Protein AF-A0A961YNK2-F1 (afdb_monomer_lite)

Foldseek 3Di:
DDDDDDVVVVPPPDQPVVVLLCCQQPHPDDLVRSCVVRVHDSVVSVVVCVVVVPDDPVVVVVVVVVVVVVVVVVVVVVVLVVVVVVVVVVVVPDDDDVVVVVVVVVVVVVVVVVVVVVVVVVVPPPPPPPPPVVPPPPPPVVVVVVVVVVVVVVVVVVPD

pLDDT: mean 74.48, std 15.92, range [36.12, 92.12]

Structure (mmCIF, N/CA/C/O backbone):
data_AF-A0A961YNK2-F1
#
_entry.id   AF-A0A961YNK2-F1
#
loop_
_atom_site.group_PDB
_atom_site.id
_atom_site.type_symbol
_atom_site.label_atom_id
_atom_site.label_alt_id
_atom_site.label_comp_id
_atom_site.label_asym_id
_atom_site.label_entity_id
_atom_site.label_seq_id
_atom_site.pdbx_PDB_ins_code
_atom_site.Cartn_x
_atom_site.Cartn_y
_atom_site.Cartn_z
_atom_site.occupancy
_atom_site.B_iso_or_equiv
_atom_site.auth_seq_id
_atom_site.auth_comp_id
_atom_site.auth_asym_id
_atom_site.auth_atom_id
_atom_site.pdbx_PDB_model_num
ATOM 1 N N . MET A 1 1 ? 25.882 -13.356 -59.598 1.00 36.12 1 MET A N 1
ATOM 2 C CA . MET A 1 1 ? 26.569 -12.378 -58.726 1.00 36.12 1 MET A CA 1
ATOM 3 C C . MET A 1 1 ? 25.500 -11.558 -58.032 1.00 36.12 1 MET A C 1
ATOM 5 O O . MET A 1 1 ? 24.627 -11.035 -58.707 1.00 36.12 1 MET A O 1
ATOM 9 N N . ALA A 1 2 ? 25.495 -11.570 -56.702 1.00 40.38 2 ALA A N 1
ATOM 10 C CA . ALA A 1 2 ? 24.516 -10.878 -55.875 1.00 40.38 2 ALA A CA 1
ATOM 11 C C . ALA A 1 2 ? 24.928 -9.412 -55.685 1.00 40.38 2 ALA A C 1
ATOM 13 O O . ALA A 1 2 ? 26.048 -9.170 -55.247 1.00 40.38 2 ALA A O 1
ATOM 14 N N . SER A 1 3 ? 24.015 -8.471 -55.927 1.00 39.56 3 SER A N 1
ATOM 15 C CA . SER A 1 3 ? 24.090 -7.124 -55.351 1.00 39.56 3 SER A CA 1
ATOM 16 C C . SER A 1 3 ? 22.897 -6.933 -54.426 1.00 39.56 3 SER A C 1
ATOM 18 O O . SER A 1 3 ? 21.783 -6.635 -54.844 1.00 39.56 3 SER A O 1
ATOM 20 N N . LYS A 1 4 ? 23.177 -7.211 -53.151 1.00 47.59 4 LYS A N 1
ATOM 21 C CA . LYS A 1 4 ? 22.403 -6.841 -51.969 1.00 47.59 4 LYS A CA 1
ATOM 22 C C . LYS A 1 4 ? 22.512 -5.329 -51.785 1.00 47.59 4 LYS A C 1
ATOM 24 O O . LYS A 1 4 ? 23.538 -4.884 -51.300 1.00 47.59 4 LYS A O 1
ATOM 29 N N . ASP A 1 5 ? 21.476 -4.570 -52.093 1.00 47.47 5 ASP A N 1
ATOM 30 C CA . ASP A 1 5 ? 21.216 -3.299 -51.403 1.00 47.47 5 ASP A CA 1
ATOM 31 C C . ASP A 1 5 ? 19.740 -2.954 -51.606 1.00 47.47 5 ASP A C 1
ATOM 33 O O . ASP A 1 5 ? 19.356 -2.082 -52.377 1.00 47.47 5 ASP A O 1
ATOM 37 N N . ASP A 1 6 ? 18.899 -3.726 -50.920 1.00 40.38 6 ASP A N 1
ATOM 38 C CA . ASP A 1 6 ? 17.5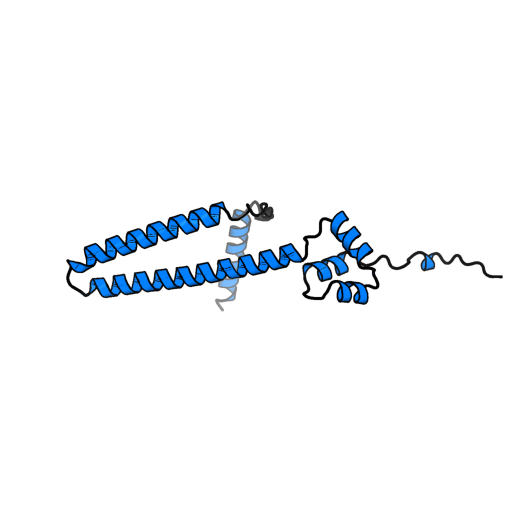02 -3.377 -50.713 1.00 40.38 6 ASP A CA 1
ATOM 39 C C . ASP A 1 6 ? 17.432 -2.479 -49.459 1.00 40.38 6 ASP A C 1
ATOM 41 O O . ASP A 1 6 ? 17.771 -2.947 -48.360 1.00 40.38 6 ASP A O 1
ATOM 45 N N . PRO A 1 7 ? 17.052 -1.190 -49.567 1.00 43.12 7 PRO A N 1
ATOM 46 C CA . PRO A 1 7 ? 16.955 -0.291 -48.416 1.00 43.12 7 PRO A CA 1
ATOM 47 C C . PRO A 1 7 ? 15.923 -0.774 -47.381 1.00 43.12 7 PRO A C 1
ATOM 49 O O . PRO A 1 7 ? 16.021 -0.402 -46.209 1.00 43.12 7 PRO A O 1
ATOM 52 N N . ALA A 1 8 ? 15.009 -1.678 -47.761 1.00 43.00 8 ALA A N 1
ATOM 53 C CA . ALA A 1 8 ? 14.076 -2.333 -46.846 1.00 43.00 8 ALA A CA 1
ATOM 54 C C . ALA A 1 8 ? 14.762 -3.329 -45.885 1.00 43.00 8 ALA A C 1
ATOM 56 O O . ALA A 1 8 ? 14.267 -3.573 -44.785 1.00 43.00 8 ALA A O 1
ATOM 57 N N . SER A 1 9 ? 15.951 -3.848 -46.222 1.00 41.00 9 SER A N 1
ATOM 58 C CA . SER A 1 9 ? 16.703 -4.778 -45.363 1.00 41.00 9 SER A CA 1
ATOM 59 C C . SER A 1 9 ? 17.398 -4.093 -44.172 1.00 41.00 9 SER A C 1
ATOM 61 O O . SER A 1 9 ? 17.895 -4.787 -43.276 1.00 41.00 9 SER A O 1
ATOM 63 N N . ARG A 1 10 ? 17.467 -2.752 -44.140 1.00 42.66 10 ARG A N 1
ATOM 64 C CA . ARG A 1 10 ? 18.087 -1.982 -43.041 1.00 42.66 10 ARG A CA 1
ATOM 65 C C . ARG A 1 10 ? 17.115 -1.631 -41.913 1.00 42.66 10 ARG A C 1
ATOM 67 O O . ARG A 1 10 ? 17.577 -1.299 -40.823 1.00 42.66 10 ARG A O 1
ATOM 74 N N . ALA A 1 11 ? 15.811 -1.835 -42.099 1.00 43.72 11 ALA A N 1
ATOM 75 C CA . ALA A 1 11 ? 14.833 -1.878 -41.012 1.00 43.72 11 ALA A CA 1
ATOM 76 C C . ALA A 1 11 ? 14.918 -3.222 -40.259 1.00 43.72 11 ALA A C 1
ATOM 78 O O . ALA A 1 11 ? 13.930 -3.931 -40.088 1.00 43.72 11 ALA A O 1
ATOM 79 N N . ARG A 1 12 ? 16.122 -3.608 -39.812 1.00 48.47 12 ARG A N 1
ATOM 80 C CA . ARG A 1 12 ? 16.296 -4.679 -38.823 1.00 48.47 12 ARG A CA 1
ATOM 81 C C . ARG A 1 12 ? 15.558 -4.241 -37.564 1.00 48.47 12 ARG A C 1
ATOM 83 O O . ARG A 1 12 ? 16.114 -3.468 -36.790 1.00 48.47 12 ARG A O 1
ATOM 90 N N . ALA A 1 13 ? 14.314 -4.710 -37.449 1.00 59.28 13 ALA A N 1
ATOM 91 C CA . ALA A 1 13 ? 13.367 -4.558 -36.354 1.00 59.28 13 ALA A CA 1
ATOM 92 C C . ALA A 1 13 ? 14.048 -4.057 -35.078 1.00 59.28 13 ALA A C 1
ATOM 94 O O . ALA A 1 13 ? 14.616 -4.835 -34.304 1.00 59.28 13 ALA A O 1
ATOM 95 N N . GLN A 1 14 ? 14.066 -2.734 -34.895 1.00 65.75 14 GLN A N 1
ATOM 96 C CA . GLN A 1 14 ? 14.437 -2.201 -33.597 1.00 65.75 14 GLN A CA 1
ATOM 97 C C . GLN A 1 14 ? 13.379 -2.729 -32.626 1.00 65.75 14 GLN A C 1
ATOM 99 O O . GLN A 1 14 ? 12.193 -2.589 -32.923 1.00 65.75 14 GLN A O 1
ATOM 104 N N . PRO A 1 15 ? 13.778 -3.400 -31.532 1.00 76.69 15 PRO A N 1
ATOM 105 C CA . PRO A 1 15 ? 12.817 -3.895 -30.561 1.00 76.69 15 PRO A CA 1
ATOM 106 C C . PRO A 1 15 ? 11.945 -2.730 -30.103 1.00 76.69 15 PRO A C 1
ATOM 108 O O . PRO A 1 15 ? 12.487 -1.665 -29.793 1.00 76.69 15 PRO A O 1
ATOM 111 N N . ASP A 1 16 ? 10.629 -2.922 -30.084 1.00 87.56 16 ASP A N 1
ATOM 112 C CA . ASP A 1 16 ? 9.700 -1.922 -29.573 1.00 87.56 16 ASP A CA 1
ATOM 113 C C . ASP A 1 16 ? 9.930 -1.756 -28.068 1.00 87.56 16 ASP A C 1
ATOM 115 O O . ASP A 1 16 ? 9.442 -2.524 -27.237 1.00 87.56 16 ASP A O 1
ATOM 119 N N . TRP A 1 17 ? 10.755 -0.771 -27.721 1.00 88.38 17 TRP A N 1
ATOM 120 C CA . TRP A 1 17 ? 11.159 -0.539 -26.345 1.00 88.38 17 TRP A CA 1
ATOM 121 C C . TRP A 1 17 ? 10.010 -0.049 -25.471 1.00 88.38 17 TRP A C 1
ATOM 123 O O . TRP A 1 17 ? 10.066 -0.312 -24.277 1.00 88.38 17 TRP A O 1
ATOM 133 N N . ALA A 1 18 ? 8.980 0.584 -26.040 1.00 87.50 18 ALA A N 1
ATOM 134 C CA . ALA A 1 18 ? 7.802 1.012 -25.292 1.00 87.50 18 ALA A CA 1
ATOM 135 C C . ALA A 1 18 ? 6.934 -0.198 -24.911 1.00 87.50 18 ALA A C 1
ATOM 137 O O . ALA A 1 18 ? 6.544 -0.345 -23.754 1.00 87.50 18 ALA A O 1
ATOM 138 N N . ALA A 1 19 ? 6.720 -1.134 -25.841 1.00 87.38 19 ALA A N 1
ATOM 139 C CA . ALA A 1 19 ? 6.033 -2.392 -25.538 1.00 87.38 19 ALA A CA 1
ATOM 140 C C . ALA A 1 19 ? 6.827 -3.265 -24.548 1.00 87.38 19 ALA A C 1
ATOM 142 O O . ALA A 1 19 ? 6.262 -3.870 -23.631 1.00 87.38 19 ALA A O 1
ATOM 143 N N . ILE A 1 20 ? 8.157 -3.298 -24.690 1.00 90.31 20 ILE A N 1
ATOM 144 C CA . ILE A 1 20 ? 9.047 -3.992 -23.752 1.00 90.31 20 ILE A CA 1
ATOM 145 C C . ILE A 1 20 ? 9.008 -3.331 -22.371 1.00 90.31 20 ILE A C 1
ATOM 147 O O . ILE A 1 20 ? 9.017 -4.052 -21.375 1.00 90.31 20 ILE A O 1
ATOM 151 N N . GLU A 1 21 ? 8.951 -2.000 -22.293 1.00 89.81 21 GLU A N 1
ATOM 152 C CA . GLU A 1 21 ? 8.789 -1.267 -21.037 1.00 89.81 21 GLU A CA 1
ATOM 153 C C . GLU A 1 21 ? 7.483 -1.647 -20.360 1.00 89.81 21 GLU A C 1
ATOM 155 O O . GLU A 1 21 ? 7.510 -2.088 -19.216 1.00 89.81 21 GLU A O 1
ATOM 160 N N . ALA A 1 22 ? 6.363 -1.571 -21.081 1.00 86.88 22 ALA A N 1
ATOM 161 C CA . ALA A 1 22 ? 5.048 -1.930 -20.564 1.00 86.88 22 ALA A CA 1
ATOM 162 C C . ALA A 1 22 ? 5.010 -3.385 -20.066 1.00 86.88 22 ALA A C 1
ATOM 164 O O . ALA A 1 22 ? 4.508 -3.659 -18.977 1.00 86.88 22 ALA A O 1
ATOM 165 N N . ALA A 1 23 ? 5.618 -4.324 -20.796 1.00 87.31 23 ALA A N 1
ATOM 166 C CA . ALA A 1 23 ? 5.747 -5.708 -20.339 1.00 87.31 23 ALA A CA 1
ATOM 167 C C . ALA A 1 23 ? 6.681 -5.833 -19.120 1.00 87.31 23 ALA A C 1
ATOM 169 O O . ALA A 1 23 ? 6.436 -6.617 -18.198 1.00 87.31 23 ALA A O 1
ATOM 170 N N . TYR A 1 24 ? 7.765 -5.056 -19.083 1.00 87.94 24 TYR A N 1
ATOM 171 C CA . TYR A 1 24 ? 8.742 -5.042 -17.999 1.00 87.94 24 TYR A CA 1
ATOM 172 C C . TYR A 1 24 ? 8.207 -4.390 -16.717 1.00 87.94 24 TYR A C 1
ATOM 174 O O . TYR A 1 24 ? 8.552 -4.863 -15.636 1.00 87.94 24 TYR A O 1
ATOM 182 N N . THR A 1 25 ? 7.346 -3.383 -16.793 1.00 84.44 25 THR A N 1
ATOM 183 C CA . THR A 1 25 ? 6.815 -2.660 -15.629 1.00 84.44 25 THR A CA 1
ATOM 184 C C . THR A 1 25 ? 5.414 -3.125 -15.239 1.00 84.44 25 THR A C 1
ATOM 186 O O . THR A 1 25 ? 5.141 -3.255 -14.045 1.00 84.44 25 THR A O 1
ATOM 189 N N . GLY A 1 26 ? 4.559 -3.455 -16.209 1.00 77.12 26 GLY A N 1
ATOM 190 C CA . GLY A 1 26 ? 3.126 -3.702 -16.022 1.00 77.12 26 GLY A CA 1
ATOM 191 C C . GLY A 1 26 ? 2.703 -5.168 -15.911 1.00 77.12 26 GLY A C 1
ATOM 192 O O . GLY A 1 26 ? 1.621 -5.440 -15.405 1.00 77.12 26 GLY A O 1
ATOM 193 N N . THR A 1 27 ? 3.532 -6.132 -16.327 1.00 78.38 27 THR A N 1
ATOM 194 C CA . THR A 1 27 ? 3.150 -7.562 -16.324 1.00 78.38 27 THR A CA 1
ATOM 195 C C . THR A 1 27 ? 3.943 -8.377 -15.295 1.00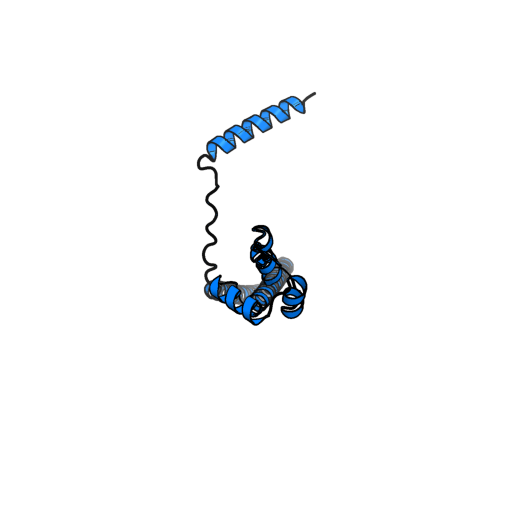 78.38 27 THR A C 1
ATOM 197 O O . THR A 1 27 ? 5.100 -8.071 -14.990 1.00 78.38 27 THR A O 1
ATOM 200 N N . ASP A 1 28 ? 3.366 -9.467 -14.786 1.00 81.12 28 ASP A N 1
ATOM 201 C CA . ASP A 1 28 ? 4.051 -10.455 -13.929 1.00 81.12 28 ASP A CA 1
ATOM 202 C C . ASP A 1 28 ? 4.876 -11.496 -14.697 1.00 81.12 28 ASP A C 1
ATOM 204 O O . ASP A 1 28 ? 5.479 -12.392 -14.107 1.00 81.12 28 ASP A O 1
ATOM 208 N N . MET A 1 29 ? 5.002 -11.331 -16.016 1.00 82.56 29 MET A N 1
ATOM 209 C CA . MET A 1 29 ? 5.910 -12.133 -16.827 1.00 82.56 29 MET A CA 1
ATOM 210 C C . MET A 1 29 ? 7.344 -12.073 -16.297 1.00 82.56 29 MET A C 1
ATOM 212 O O . MET A 1 29 ? 7.851 -11.026 -15.883 1.00 82.56 29 MET A O 1
ATOM 216 N N . THR A 1 30 ? 8.025 -13.217 -16.355 1.00 89.81 30 THR A N 1
ATOM 217 C CA . THR A 1 30 ? 9.447 -13.285 -16.022 1.00 89.81 30 THR A CA 1
ATOM 218 C C . THR A 1 30 ? 10.266 -12.517 -17.056 1.00 89.81 30 THR A C 1
ATOM 220 O O . THR A 1 30 ? 9.919 -12.467 -18.234 1.00 89.81 30 THR A O 1
ATOM 223 N N . VAL A 1 31 ? 11.415 -11.978 -16.640 1.00 89.38 31 VAL A N 1
ATOM 224 C CA . VAL A 1 31 ? 12.364 -11.320 -17.555 1.00 89.38 31 VAL A CA 1
ATOM 225 C C . VAL A 1 31 ? 12.770 -12.263 -18.694 1.00 89.38 31 VAL A C 1
ATOM 227 O O . VAL A 1 31 ? 12.876 -11.836 -19.836 1.00 89.38 31 VAL A O 1
ATOM 230 N N . THR A 1 32 ? 12.929 -13.561 -18.411 1.00 90.62 32 THR A N 1
ATOM 231 C CA . THR A 1 32 ? 13.180 -14.584 -19.438 1.00 90.62 32 THR A CA 1
ATOM 232 C C . THR A 1 32 ? 12.032 -14.675 -20.448 1.00 90.62 32 THR A C 1
ATOM 234 O O . THR A 1 32 ? 12.296 -14.719 -21.644 1.00 90.62 32 THR A O 1
ATOM 237 N N . GLY A 1 33 ? 10.778 -14.666 -19.985 1.00 89.00 33 GLY A N 1
ATOM 238 C CA . GLY A 1 33 ? 9.596 -14.689 -20.849 1.00 89.00 33 GLY A CA 1
ATOM 239 C C . GLY A 1 33 ? 9.457 -13.426 -21.699 1.00 89.00 33 GLY A C 1
ATOM 240 O O . GLY A 1 33 ? 9.174 -13.526 -22.884 1.00 89.00 33 GLY A O 1
ATOM 241 N N . ILE A 1 34 ? 9.739 -12.248 -21.131 1.00 89.88 34 ILE A N 1
ATOM 242 C CA . ILE A 1 34 ? 9.755 -10.973 -21.871 1.00 89.88 34 ILE A CA 1
ATOM 243 C C . ILE A 1 34 ? 10.842 -11.013 -22.951 1.00 89.88 34 ILE A C 1
ATOM 245 O O . ILE A 1 34 ? 10.592 -10.707 -24.111 1.00 89.88 34 ILE A O 1
ATOM 249 N N . CYS A 1 35 ? 12.046 -11.458 -22.595 1.00 91.19 35 CYS A N 1
ATOM 250 C CA . CYS A 1 35 ? 13.144 -11.632 -23.540 1.00 91.19 35 CYS A CA 1
ATOM 251 C C . CYS A 1 35 ? 12.799 -12.590 -24.687 1.00 91.19 35 CYS A C 1
ATOM 253 O O . CYS A 1 35 ? 13.124 -12.292 -25.833 1.00 91.19 35 CYS A O 1
ATOM 255 N N . ALA A 1 36 ? 12.138 -13.712 -24.391 1.00 89.19 36 ALA A N 1
ATOM 256 C CA . ALA A 1 36 ? 11.703 -14.675 -25.398 1.00 89.19 36 ALA A CA 1
ATOM 257 C C . ALA A 1 36 ? 10.611 -14.098 -26.311 1.00 89.19 36 ALA A C 1
ATOM 259 O O . ALA A 1 36 ? 10.707 -14.240 -27.526 1.00 89.19 36 ALA A O 1
ATOM 260 N N . LEU A 1 37 ? 9.627 -13.398 -25.737 1.00 86.50 37 LEU A N 1
ATOM 261 C CA . LEU A 1 37 ? 8.516 -12.787 -26.469 1.00 86.50 37 LEU A CA 1
ATOM 262 C C . LEU A 1 37 ? 8.994 -11.728 -27.470 1.00 86.50 37 LEU A C 1
ATOM 264 O O . LEU A 1 37 ? 8.538 -11.700 -28.607 1.00 86.50 37 LEU A O 1
ATOM 268 N N . TYR A 1 38 ? 9.940 -10.884 -27.056 1.00 88.06 38 TYR A N 1
ATOM 269 C CA . TYR A 1 38 ? 10.460 -9.787 -27.878 1.00 88.06 38 TYR A CA 1
ATOM 270 C C . TYR A 1 38 ? 11.777 -10.124 -28.600 1.00 88.06 38 TYR A C 1
ATOM 272 O O . TYR A 1 38 ? 12.372 -9.256 -29.238 1.00 88.06 38 TYR A O 1
ATOM 280 N N . GLY A 1 39 ? 12.270 -11.363 -28.492 1.00 89.00 39 GLY A N 1
ATOM 281 C CA . GLY A 1 39 ? 13.494 -11.816 -29.163 1.00 89.00 39 GLY A CA 1
ATOM 282 C C . GLY A 1 39 ? 14.775 -11.084 -28.735 1.00 89.00 39 GLY A C 1
ATOM 283 O O . GLY A 1 39 ? 15.713 -10.957 -29.524 1.00 89.00 39 GLY A O 1
ATOM 284 N N . ILE A 1 40 ? 14.842 -10.578 -27.498 1.00 90.38 40 ILE A N 1
ATOM 285 C CA . ILE A 1 40 ? 15.990 -9.816 -26.981 1.00 90.38 40 ILE A CA 1
ATOM 286 C C . ILE A 1 40 ? 16.746 -10.568 -25.887 1.00 90.38 40 ILE A C 1
ATOM 288 O O . ILE A 1 40 ? 16.179 -11.311 -25.094 1.00 90.38 40 ILE A O 1
ATOM 292 N N . LYS A 1 41 ? 18.056 -10.327 -25.787 1.00 91.81 41 LYS A N 1
ATOM 293 C CA . LYS A 1 41 ? 18.880 -10.860 -24.692 1.00 91.81 41 LYS A CA 1
ATOM 294 C C . LYS A 1 41 ? 18.646 -10.085 -23.391 1.00 91.81 41 LYS A C 1
ATOM 296 O O . LYS A 1 41 ? 18.463 -8.867 -23.422 1.00 91.81 41 LYS A O 1
ATOM 301 N N . LYS A 1 42 ? 18.761 -10.777 -22.251 1.00 90.50 42 LYS A N 1
ATOM 302 C CA . LYS A 1 42 ? 18.627 -10.194 -20.900 1.00 90.50 42 LYS A CA 1
ATOM 303 C C . LYS A 1 42 ? 19.559 -9.004 -20.677 1.00 90.50 42 LYS A C 1
ATOM 305 O O . LYS A 1 42 ? 19.111 -7.968 -20.201 1.00 90.50 42 LYS A O 1
ATOM 310 N N . ASP A 1 43 ? 20.819 -9.108 -21.091 1.00 91.62 43 ASP A N 1
ATOM 311 C CA . ASP A 1 43 ? 21.798 -8.028 -20.902 1.00 91.62 43 ASP A CA 1
ATOM 312 C C . ASP A 1 43 ? 21.402 -6.754 -21.648 1.00 91.62 43 ASP A C 1
ATOM 314 O O . ASP A 1 43 ? 21.556 -5.651 -21.127 1.00 91.62 43 ASP A O 1
ATOM 318 N N . ARG A 1 44 ? 20.821 -6.901 -22.847 1.00 92.12 44 ARG A N 1
ATOM 319 C CA . ARG A 1 44 ? 20.335 -5.779 -23.658 1.00 92.12 44 ARG A CA 1
ATOM 320 C C . ARG A 1 44 ? 19.116 -5.120 -23.013 1.00 92.12 44 ARG A C 1
ATOM 322 O O . ARG A 1 44 ? 19.034 -3.895 -23.002 1.00 92.12 44 ARG A O 1
ATOM 329 N N . LEU A 1 45 ? 18.215 -5.921 -22.442 1.00 91.62 45 LEU A N 1
ATOM 330 C CA . LEU A 1 45 ? 17.069 -5.436 -21.674 1.00 91.62 45 LEU A CA 1
ATOM 331 C C . LEU A 1 45 ? 17.521 -4.657 -20.432 1.00 91.62 45 LEU A C 1
ATOM 333 O O . LEU A 1 45 ? 17.093 -3.526 -20.240 1.00 91.62 45 LEU A O 1
ATOM 337 N N . TYR A 1 46 ? 18.436 -5.205 -19.628 1.00 91.19 46 TYR A N 1
ATOM 338 C CA . TYR A 1 46 ? 18.941 -4.522 -18.433 1.00 91.19 46 TYR A CA 1
ATOM 339 C C . TYR A 1 46 ? 19.805 -3.299 -18.748 1.00 91.19 46 TYR A C 1
ATOM 341 O O . TYR A 1 46 ? 19.801 -2.337 -17.983 1.00 91.19 46 TYR A O 1
ATOM 349 N N . ALA A 1 47 ? 20.575 -3.316 -19.837 1.00 91.44 47 ALA A N 1
ATOM 350 C CA . ALA A 1 47 ? 21.301 -2.137 -20.303 1.00 91.44 47 ALA A CA 1
ATOM 351 C C . ALA A 1 47 ? 20.329 -1.018 -20.697 1.00 91.44 47 ALA A C 1
ATOM 353 O O . ALA A 1 47 ? 20.518 0.121 -20.278 1.00 91.44 47 ALA A O 1
ATOM 354 N N . LYS A 1 48 ? 19.256 -1.351 -21.428 1.00 90.94 48 LYS A N 1
ATOM 355 C CA . LYS A 1 48 ? 18.230 -0.377 -21.805 1.00 90.94 48 LYS A CA 1
ATOM 356 C C . LYS A 1 48 ? 17.452 0.140 -20.596 1.00 90.94 48 LYS A C 1
ATOM 358 O O . LYS A 1 48 ? 17.323 1.347 -20.459 1.00 90.94 48 LYS A O 1
ATOM 363 N N . ALA A 1 49 ? 17.017 -0.749 -19.704 1.00 91.12 49 ALA A N 1
ATOM 364 C CA . ALA A 1 49 ? 16.306 -0.388 -18.481 1.00 91.12 49 ALA A CA 1
ATOM 365 C C . ALA A 1 49 ? 17.118 0.594 -17.622 1.00 91.12 49 ALA A C 1
ATOM 367 O O . ALA A 1 49 ? 16.579 1.581 -17.143 1.00 91.12 49 ALA A O 1
ATOM 368 N N . ARG A 1 50 ? 18.434 0.372 -17.483 1.00 90.62 50 ARG A N 1
ATOM 369 C CA . ARG A 1 50 ? 19.327 1.306 -16.778 1.00 90.62 50 ARG A CA 1
ATOM 370 C C . ARG A 1 50 ? 19.483 2.638 -17.509 1.00 90.62 50 ARG A C 1
ATOM 372 O O . ARG A 1 50 ? 19.449 3.673 -16.861 1.00 90.62 50 ARG A O 1
ATOM 379 N N . ALA A 1 51 ? 19.645 2.609 -18.832 1.00 90.75 51 ALA A N 1
ATOM 380 C CA . ALA A 1 51 ? 19.795 3.820 -19.638 1.00 90.75 51 ALA A CA 1
ATOM 381 C C . ALA A 1 51 ? 18.527 4.693 -19.652 1.00 90.75 51 ALA A C 1
ATOM 383 O O . ALA A 1 51 ? 18.636 5.909 -19.732 1.00 90.75 51 ALA A O 1
ATOM 384 N N . MET A 1 52 ? 17.348 4.073 -19.564 1.00 87.88 52 MET A N 1
ATOM 385 C CA . MET A 1 52 ? 16.041 4.743 -19.548 1.00 87.88 52 MET A CA 1
ATOM 386 C C . MET A 1 52 ? 15.496 4.978 -18.129 1.00 87.88 52 MET A C 1
ATOM 388 O O . MET A 1 52 ? 14.371 5.436 -17.978 1.00 87.88 52 MET A O 1
ATOM 392 N N . GLY A 1 53 ? 16.255 4.635 -17.082 1.00 88.31 53 GLY A N 1
ATOM 393 C CA . GLY A 1 53 ? 15.830 4.842 -15.694 1.00 88.31 53 GLY A CA 1
ATOM 394 C C . GLY A 1 53 ? 14.625 4.000 -15.255 1.00 88.31 53 GLY A C 1
ATOM 395 O O . GLY A 1 53 ? 13.937 4.369 -14.307 1.00 88.31 53 GLY A O 1
ATOM 396 N N . TRP A 1 54 ? 14.355 2.868 -15.911 1.00 89.00 54 TRP A N 1
ATOM 397 C CA . TRP A 1 54 ? 13.209 2.029 -15.568 1.00 89.00 54 TRP A CA 1
ATOM 398 C C . TRP A 1 54 ? 13.320 1.499 -14.131 1.00 89.00 54 TRP A C 1
ATOM 400 O O . TRP A 1 54 ? 14.390 1.017 -13.730 1.00 89.00 54 TRP A O 1
ATOM 410 N N . PRO A 1 55 ? 12.218 1.510 -13.359 1.00 84.56 55 PRO A N 1
ATOM 411 C CA . PRO A 1 55 ? 12.227 1.043 -11.981 1.00 84.56 55 PRO A CA 1
ATOM 412 C C . PRO A 1 55 ? 12.645 -0.427 -11.913 1.00 84.56 55 PRO A C 1
ATOM 414 O O . PRO A 1 55 ? 12.267 -1.253 -12.754 1.00 84.56 55 PRO A O 1
ATOM 417 N N . ARG A 1 56 ? 13.425 -0.800 -10.891 1.00 86.19 56 ARG A N 1
ATOM 418 C CA . ARG A 1 56 ? 13.782 -2.210 -10.714 1.00 86.19 56 ARG A CA 1
ATOM 419 C C . ARG A 1 56 ? 12.522 -2.991 -10.353 1.00 86.19 56 ARG A C 1
ATOM 421 O O . ARG A 1 56 ? 11.718 -2.573 -9.522 1.00 86.19 56 ARG A O 1
ATOM 428 N N . ARG A 1 57 ? 12.366 -4.186 -10.926 1.00 82.06 57 ARG A N 1
ATOM 429 C CA . ARG A 1 57 ? 11.235 -5.074 -10.601 1.00 82.06 57 ARG A CA 1
ATOM 430 C C . ARG A 1 57 ? 11.173 -5.456 -9.114 1.00 82.06 57 ARG A C 1
ATOM 432 O O . ARG A 1 57 ? 10.082 -5.699 -8.603 1.00 82.06 57 ARG A O 1
ATOM 439 N N . SER A 1 58 ? 12.314 -5.472 -8.420 1.00 79.94 58 SER A N 1
ATOM 440 C CA . SER A 1 58 ? 12.385 -5.615 -6.957 1.00 79.94 58 SER A CA 1
ATOM 441 C C . SER A 1 58 ? 11.631 -4.502 -6.235 1.00 79.94 58 SER A C 1
ATOM 443 O O . SER A 1 58 ? 10.877 -4.771 -5.303 1.00 79.94 58 SER A O 1
ATOM 445 N N . ASP A 1 59 ? 11.787 -3.270 -6.708 1.00 78.56 59 ASP A N 1
ATOM 446 C CA . ASP A 1 59 ? 11.255 -2.070 -6.069 1.00 78.56 59 ASP A CA 1
ATOM 447 C C . ASP A 1 59 ? 9.744 -1.997 -6.297 1.00 78.56 59 ASP A C 1
ATOM 449 O O . ASP A 1 59 ? 8.993 -1.666 -5.384 1.00 78.56 59 ASP A O 1
ATOM 453 N N . ARG A 1 60 ? 9.271 -2.434 -7.475 1.00 73.00 60 ARG A N 1
ATOM 454 C CA . ARG A 1 60 ? 7.839 -2.649 -7.743 1.00 73.00 60 ARG A CA 1
ATOM 455 C C . ARG A 1 60 ? 7.229 -3.632 -6.745 1.00 73.00 60 ARG A C 1
ATOM 457 O O . ARG A 1 60 ? 6.216 -3.323 -6.127 1.00 73.00 60 ARG A O 1
ATOM 464 N N . LYS A 1 61 ? 7.849 -4.805 -6.563 1.00 74.19 61 LYS A N 1
ATOM 465 C CA . LYS A 1 61 ? 7.361 -5.813 -5.608 1.00 74.19 61 LYS A CA 1
ATOM 466 C C . LYS A 1 61 ? 7.336 -5.251 -4.183 1.00 74.19 61 LYS A C 1
ATOM 468 O O . LYS A 1 61 ? 6.350 -5.433 -3.478 1.00 74.19 61 LYS A O 1
ATOM 473 N N . ALA A 1 62 ? 8.374 -4.517 -3.784 1.00 75.19 62 ALA A N 1
ATOM 474 C CA . ALA A 1 62 ? 8.412 -3.845 -2.489 1.00 75.19 62 ALA A CA 1
ATOM 475 C C . ALA A 1 62 ? 7.270 -2.821 -2.334 1.00 75.19 62 ALA A C 1
ATOM 477 O O . ALA A 1 62 ? 6.578 -2.856 -1.318 1.00 75.19 62 ALA A O 1
ATOM 478 N N . ARG A 1 63 ? 6.998 -1.987 -3.348 1.00 74.56 63 ARG A N 1
ATOM 479 C CA . ARG A 1 63 ? 5.885 -1.018 -3.346 1.00 74.56 63 ARG A CA 1
ATOM 480 C C . ARG A 1 63 ? 4.516 -1.685 -3.231 1.00 74.56 63 ARG A C 1
ATOM 482 O O . ARG A 1 63 ? 3.723 -1.251 -2.404 1.00 74.56 63 ARG A O 1
ATOM 489 N N . VAL A 1 64 ? 4.261 -2.755 -3.989 1.00 76.31 64 VAL A N 1
ATOM 490 C CA . VAL A 1 64 ? 3.008 -3.530 -3.881 1.00 76.31 64 VAL A CA 1
ATOM 491 C C . VAL A 1 64 ? 2.839 -4.046 -2.449 1.00 76.31 64 VAL A C 1
ATOM 493 O O . VAL A 1 64 ? 1.844 -3.747 -1.803 1.00 76.31 64 VAL A O 1
ATOM 496 N N . THR A 1 65 ? 3.874 -4.672 -1.875 1.00 81.06 65 THR A N 1
ATOM 497 C CA . THR A 1 65 ? 3.797 -5.157 -0.483 1.00 81.06 65 THR A CA 1
ATOM 498 C C . THR A 1 65 ? 3.682 -4.042 0.560 1.00 81.06 65 THR A C 1
ATOM 500 O O . THR A 1 65 ? 3.181 -4.276 1.659 1.00 81.06 65 THR A O 1
ATOM 503 N N . ALA A 1 66 ? 4.200 -2.842 0.286 1.00 73.88 66 ALA A N 1
ATOM 504 C CA . ALA A 1 66 ? 4.030 -1.685 1.159 1.00 73.88 66 ALA A CA 1
ATOM 505 C C . ALA A 1 66 ? 2.579 -1.191 1.114 1.00 73.88 66 ALA A C 1
ATOM 507 O O . ALA A 1 66 ? 1.977 -1.013 2.168 1.00 73.88 66 ALA A O 1
ATOM 508 N N . ARG A 1 67 ? 1.989 -1.087 -0.083 1.00 77.69 67 ARG A N 1
ATOM 509 C CA . ARG A 1 67 ? 0.575 -0.738 -0.274 1.00 77.69 67 ARG A CA 1
ATOM 510 C C . ARG A 1 67 ? -0.353 -1.737 0.420 1.00 77.69 67 ARG A C 1
ATOM 512 O O . ARG A 1 67 ? -1.231 -1.315 1.159 1.00 77.69 67 ARG A O 1
ATOM 519 N N . ASP A 1 68 ? -0.093 -3.038 0.287 1.00 80.56 68 ASP A N 1
ATOM 520 C CA . ASP A 1 68 ? -0.875 -4.087 0.962 1.00 80.56 68 ASP A CA 1
ATOM 521 C C . ASP A 1 68 ? -0.748 -4.028 2.492 1.00 80.56 68 ASP A C 1
ATOM 523 O O . ASP A 1 68 ? -1.648 -4.426 3.229 1.00 80.56 68 ASP A O 1
ATOM 527 N N . ARG A 1 69 ? 0.406 -3.590 3.008 1.00 82.06 69 ARG A N 1
ATOM 528 C CA . ARG A 1 69 ? 0.593 -3.371 4.450 1.00 82.06 69 ARG A CA 1
ATOM 529 C C . ARG A 1 69 ? -0.178 -2.148 4.926 1.00 82.06 69 ARG A C 1
ATOM 531 O O . ARG A 1 69 ? -0.831 -2.232 5.956 1.00 82.06 69 ARG A O 1
ATOM 538 N N . ILE A 1 70 ? -0.135 -1.056 4.168 1.00 86.12 70 ILE A N 1
ATOM 539 C CA . ILE A 1 70 ? -0.878 0.172 4.463 1.00 86.12 70 ILE A CA 1
ATOM 540 C C . ILE A 1 70 ? -2.390 -0.091 4.438 1.00 86.12 70 ILE A C 1
ATOM 542 O O . ILE A 1 70 ? -3.072 0.279 5.383 1.00 86.12 70 ILE A O 1
ATOM 546 N N . ALA A 1 71 ? -2.904 -0.796 3.425 1.00 82.00 71 ALA A N 1
ATOM 547 C CA . ALA A 1 71 ? -4.322 -1.154 3.340 1.00 82.00 71 ALA A CA 1
ATOM 548 C C . ALA A 1 71 ? -4.787 -1.940 4.577 1.00 82.00 71 ALA A C 1
ATOM 550 O O . ALA A 1 71 ? -5.761 -1.566 5.221 1.00 82.00 71 ALA A O 1
ATOM 551 N N . ARG A 1 72 ? -4.015 -2.956 4.984 1.00 82.25 72 ARG A N 1
ATOM 552 C CA . ARG A 1 72 ? -4.299 -3.726 6.205 1.00 82.25 72 ARG A CA 1
ATOM 553 C C . ARG A 1 72 ? -4.242 -2.886 7.482 1.00 82.25 72 ARG A C 1
ATOM 555 O O . ARG A 1 72 ? -4.969 -3.176 8.424 1.00 82.25 72 ARG A O 1
ATOM 562 N N . LEU A 1 73 ? -3.379 -1.871 7.541 1.00 87.38 73 LEU A N 1
ATOM 563 C CA . LEU A 1 73 ? -3.330 -0.948 8.679 1.00 87.38 73 LEU A CA 1
ATOM 564 C C . LEU A 1 73 ? -4.573 -0.057 8.737 1.00 87.38 73 LEU A C 1
ATOM 566 O O . LEU A 1 73 ? -5.098 0.142 9.827 1.00 87.38 73 LEU A O 1
ATOM 570 N N . TYR A 1 74 ? -5.059 0.433 7.594 1.00 85.31 74 TYR A N 1
ATOM 571 C CA . TYR A 1 74 ? -6.313 1.187 7.537 1.00 85.31 74 TYR A CA 1
ATOM 572 C C . TYR A 1 74 ? -7.508 0.328 7.958 1.00 85.31 74 TYR A C 1
ATOM 574 O O . TYR A 1 74 ? -8.259 0.742 8.831 1.00 85.31 74 TYR A O 1
ATOM 582 N N . GLU A 1 75 ? -7.622 -0.902 7.451 1.00 88.88 75 GLU A N 1
ATOM 583 C CA . GLU A 1 75 ? -8.682 -1.835 7.866 1.00 88.88 75 GLU A CA 1
ATOM 584 C C . GLU A 1 75 ? -8.637 -2.141 9.373 1.00 88.88 75 GLU A C 1
ATOM 586 O O . GLU A 1 75 ? -9.671 -2.212 10.045 1.00 88.88 75 GLU A O 1
ATOM 591 N N . ALA A 1 76 ? -7.432 -2.308 9.929 1.00 83.50 76 ALA A N 1
ATOM 592 C CA . ALA A 1 76 ? -7.251 -2.512 11.361 1.00 83.50 76 ALA A CA 1
ATOM 593 C C . ALA A 1 76 ? -7.649 -1.267 12.170 1.00 83.50 76 ALA A C 1
ATOM 595 O O . ALA A 1 76 ? -8.279 -1.405 13.218 1.00 83.50 76 ALA A O 1
ATOM 596 N N . LEU A 1 77 ? -7.314 -0.069 11.685 1.00 86.19 77 LEU A N 1
ATOM 597 C CA . LEU A 1 77 ? -7.688 1.192 12.320 1.00 86.19 77 LEU A CA 1
ATOM 598 C C . LEU A 1 77 ? -9.207 1.395 12.300 1.00 86.19 77 LEU A C 1
ATOM 600 O O . LEU A 1 77 ? -9.780 1.701 13.341 1.00 86.19 77 LEU A O 1
ATOM 604 N N . ASP A 1 78 ? -9.862 1.153 11.165 1.00 88.38 78 ASP A N 1
ATOM 605 C CA . ASP A 1 78 ? -11.322 1.222 11.043 1.00 88.38 78 ASP A CA 1
ATOM 606 C C . ASP A 1 78 ? -12.003 0.249 12.009 1.00 88.38 78 ASP A C 1
ATOM 608 O O . ASP A 1 78 ? -12.935 0.613 12.729 1.00 88.38 78 ASP A O 1
ATOM 612 N N . SER A 1 79 ? -11.475 -0.973 12.109 1.00 83.81 79 SER A N 1
ATOM 613 C CA . SER A 1 79 ? -11.967 -1.974 13.060 1.00 83.81 79 SER A CA 1
ATOM 614 C C . SER A 1 79 ? -11.800 -1.525 14.516 1.00 83.81 79 SER A C 1
ATOM 616 O O . SER A 1 79 ? -12.696 -1.732 15.336 1.00 83.81 79 SER A O 1
ATOM 618 N N . GLN A 1 80 ? -10.670 -0.894 14.853 1.00 81.00 80 GLN A N 1
ATOM 619 C CA . GLN A 1 80 ? -10.422 -0.360 16.195 1.00 81.00 80 GLN A CA 1
ATOM 620 C C . GLN A 1 80 ? -11.329 0.828 16.521 1.00 81.00 80 GLN A C 1
ATOM 622 O O . GLN A 1 80 ? -11.861 0.895 17.627 1.00 81.00 80 GLN A O 1
ATOM 627 N N . MET A 1 81 ? -11.548 1.740 15.570 1.00 86.56 81 MET A N 1
ATOM 628 C CA . MET A 1 81 ? -12.481 2.854 15.745 1.00 86.56 81 MET A CA 1
ATOM 629 C C . MET A 1 81 ? -13.906 2.348 15.982 1.00 86.56 81 MET A C 1
ATOM 631 O O . MET A 1 81 ? -14.571 2.831 16.897 1.00 86.56 81 MET A O 1
ATOM 635 N N . ALA A 1 82 ? -14.345 1.329 15.238 1.00 85.81 82 ALA A N 1
ATOM 636 C CA . ALA A 1 82 ? -15.656 0.715 15.430 1.00 85.81 82 ALA A CA 1
ATOM 637 C C . ALA A 1 82 ? -15.800 0.037 16.809 1.00 85.81 82 ALA A C 1
ATOM 639 O O . ALA A 1 82 ? -16.861 0.111 17.428 1.00 85.81 82 ALA A O 1
ATOM 640 N N . ASP A 1 83 ? -14.743 -0.607 17.319 1.00 84.94 83 ASP A N 1
ATOM 641 C CA . ASP A 1 83 ? -14.735 -1.190 18.669 1.00 84.94 83 ASP A CA 1
ATOM 642 C C . ASP A 1 83 ? -14.833 -0.110 19.757 1.00 84.94 83 ASP A C 1
ATOM 644 O O . ASP A 1 83 ? -15.655 -0.225 20.664 1.00 84.94 83 ASP A O 1
ATOM 648 N N . VAL A 1 84 ? -14.064 0.976 19.634 1.00 80.56 84 VAL A N 1
ATOM 649 C CA . VAL A 1 84 ? -14.126 2.117 20.563 1.00 80.56 84 VAL A CA 1
ATOM 650 C C . VAL A 1 84 ? -15.512 2.765 20.549 1.00 80.56 84 VAL A C 1
ATOM 652 O O . VAL A 1 84 ? -16.091 3.001 21.608 1.00 80.56 84 VAL A O 1
ATOM 655 N N . GLN A 1 85 ? -16.084 2.999 19.365 1.00 86.00 85 GLN A N 1
ATOM 656 C CA . GLN A 1 85 ? -17.435 3.549 19.218 1.00 86.00 85 GLN A CA 1
ATOM 657 C C . GLN A 1 85 ? -18.494 2.658 19.876 1.00 86.00 85 GLN A C 1
ATOM 659 O O . GLN A 1 85 ? -19.371 3.167 20.572 1.00 86.00 85 GLN A O 1
ATOM 664 N N . ARG A 1 86 ? -18.393 1.332 19.715 1.00 84.25 86 ARG A N 1
ATOM 665 C CA . ARG A 1 86 ? -19.294 0.379 20.374 1.00 84.25 86 ARG A CA 1
ATOM 666 C C . ARG A 1 86 ? -19.179 0.452 21.897 1.00 84.25 86 ARG A C 1
ATOM 668 O O . ARG A 1 86 ? -20.200 0.557 22.565 1.00 84.25 86 ARG A O 1
ATOM 675 N N . ARG A 1 87 ? -17.962 0.451 22.447 1.00 79.94 87 ARG A N 1
ATOM 676 C CA . ARG A 1 87 ? -17.742 0.538 23.904 1.00 79.94 87 ARG A CA 1
ATOM 677 C C . ARG A 1 87 ? -18.260 1.847 24.493 1.00 79.94 87 ARG A C 1
ATOM 679 O O . ARG A 1 87 ? -18.822 1.843 25.581 1.00 79.94 87 ARG A O 1
ATOM 686 N N . LEU A 1 88 ? -18.105 2.957 23.771 1.00 73.06 88 LEU A N 1
ATOM 687 C CA . LEU A 1 88 ? -18.676 4.251 24.152 1.00 73.06 88 LEU A CA 1
ATOM 688 C C . LEU A 1 88 ? -20.209 4.201 24.192 1.00 73.06 88 LEU A C 1
ATOM 690 O O . LEU A 1 88 ? -20.792 4.641 25.179 1.00 73.06 88 LEU A O 1
ATOM 694 N N . ALA A 1 89 ? -20.846 3.613 23.175 1.00 78.12 89 ALA A N 1
ATOM 695 C CA . ALA A 1 89 ? -22.300 3.445 23.137 1.00 78.12 89 ALA A CA 1
ATOM 696 C C . ALA A 1 89 ? -22.819 2.513 24.251 1.00 78.12 89 ALA A C 1
ATOM 698 O O . ALA A 1 89 ? -23.860 2.773 24.847 1.00 78.12 89 ALA A O 1
ATOM 699 N N . GLU A 1 90 ? -22.084 1.445 24.570 1.00 75.69 90 GLU A N 1
ATOM 700 C CA . GLU A 1 90 ? -22.399 0.534 25.680 1.00 75.69 90 GLU A CA 1
ATOM 701 C C . GLU A 1 90 ? -22.205 1.206 27.052 1.00 75.69 90 GLU A C 1
ATOM 703 O O . GLU A 1 90 ? -22.977 0.967 27.983 1.00 75.69 90 GLU A O 1
ATOM 708 N N . ALA A 1 91 ? -21.210 2.089 27.177 1.00 64.12 91 ALA A N 1
ATOM 709 C CA . ALA A 1 91 ? -20.957 2.868 28.384 1.00 64.12 91 ALA A CA 1
ATOM 710 C C . ALA A 1 91 ? -22.054 3.917 28.642 1.00 64.12 91 ALA A C 1
ATOM 712 O O . ALA A 1 91 ? -22.424 4.151 29.785 1.00 64.12 91 ALA A O 1
ATOM 713 N N . GLU A 1 92 ? -22.670 4.515 27.625 1.00 62.47 92 GLU A N 1
ATOM 714 C CA . GLU A 1 92 ? -23.770 5.472 27.845 1.00 62.47 92 GLU A CA 1
ATOM 715 C C . GLU A 1 92 ? -25.013 4.861 28.540 1.00 62.47 92 GLU A C 1
ATOM 717 O O . GLU A 1 92 ? -25.860 5.606 29.030 1.00 62.47 92 GLU A O 1
ATOM 722 N N . GLY A 1 93 ? -25.097 3.526 28.669 1.00 59.50 93 GLY A N 1
ATOM 723 C CA . GLY A 1 93 ? -26.173 2.810 29.370 1.00 59.50 93 GLY A CA 1
ATOM 724 C C . GLY A 1 93 ? -25.869 2.303 30.793 1.00 59.50 93 GLY A C 1
ATOM 725 O O . GLY A 1 93 ? -26.765 1.731 31.414 1.00 59.50 93 GLY A O 1
ATOM 726 N N . ALA A 1 94 ? -24.650 2.472 31.325 1.00 58.22 94 ALA A N 1
ATOM 727 C CA . ALA A 1 94 ? -24.243 1.946 32.642 1.00 58.22 94 ALA A CA 1
ATOM 728 C C . ALA A 1 94 ? -23.685 3.040 33.583 1.00 58.22 94 ALA A C 1
ATOM 730 O O . ALA A 1 94 ? -23.402 4.152 33.158 1.00 58.22 94 ALA A O 1
ATOM 731 N N . ASP A 1 95 ? -23.554 2.752 34.880 1.00 57.66 95 ASP A N 1
ATOM 732 C CA . ASP A 1 95 ? -23.311 3.743 35.944 1.00 57.66 95 ASP A CA 1
ATOM 733 C C . ASP A 1 95 ? -21.872 4.336 35.976 1.00 57.66 95 ASP A C 1
ATOM 735 O O . ASP A 1 95 ? -20.885 3.693 35.603 1.00 57.66 95 ASP A O 1
ATOM 739 N N . GLY A 1 96 ? -21.746 5.590 36.432 1.00 56.75 96 GLY A N 1
ATOM 740 C CA . GLY A 1 96 ? -20.713 6.556 36.004 1.00 56.75 96 GLY A CA 1
ATOM 741 C C . GLY A 1 96 ? -19.281 6.448 36.563 1.00 56.75 96 GLY A C 1
ATOM 742 O O . GLY A 1 96 ? -18.409 7.191 36.110 1.00 56.75 96 GLY A O 1
ATOM 743 N N . ALA A 1 97 ? -18.981 5.551 37.509 1.00 58.84 97 ALA A N 1
ATOM 744 C CA . ALA A 1 97 ? -17.660 5.510 38.162 1.00 58.84 97 ALA A CA 1
ATOM 745 C C . ALA A 1 97 ? -16.602 4.673 37.408 1.00 58.84 97 ALA A C 1
ATOM 747 O O . ALA A 1 97 ? -15.450 5.096 37.307 1.00 58.84 97 ALA A O 1
ATOM 748 N N . SER A 1 98 ? -16.975 3.524 36.827 1.00 61.06 98 SER A N 1
ATOM 749 C CA . SER A 1 98 ? -16.037 2.694 36.040 1.00 61.06 98 SER A CA 1
ATOM 750 C C . SER A 1 98 ? -15.665 3.327 34.693 1.00 61.06 98 SER A C 1
ATOM 752 O O . SER A 1 98 ? -14.564 3.126 34.187 1.00 61.06 98 SER A O 1
ATOM 754 N N . GLN A 1 99 ? -16.535 4.170 34.136 1.00 59.94 99 GLN A N 1
ATOM 755 C CA . GLN A 1 99 ? -16.356 4.726 32.791 1.00 59.94 99 GLN A CA 1
ATOM 756 C C . GLN A 1 99 ? -15.353 5.868 32.705 1.00 59.94 99 GLN A C 1
ATOM 758 O O . GLN A 1 99 ? -14.800 6.106 31.637 1.00 59.94 99 GLN A O 1
ATOM 763 N N . ALA A 1 100 ? -15.107 6.595 33.795 1.00 62.50 100 ALA A N 1
ATOM 764 C CA . ALA A 1 100 ? -14.082 7.636 33.793 1.00 62.50 100 ALA A CA 1
ATOM 765 C C . ALA A 1 100 ? -12.684 7.028 33.570 1.00 62.50 100 ALA A C 1
ATOM 767 O O . ALA A 1 100 ? -11.877 7.585 32.829 1.00 62.50 100 ALA A O 1
ATOM 768 N N . GLY A 1 101 ? -12.426 5.852 34.155 1.00 71.88 101 GLY A N 1
ATOM 769 C CA . GLY A 1 101 ? -11.176 5.115 33.966 1.00 71.88 101 GLY A CA 1
ATOM 770 C C . GLY A 1 101 ? -11.031 4.526 32.562 1.00 71.88 101 GLY A C 1
ATOM 771 O O . GLY A 1 101 ? -9.951 4.610 31.976 1.00 71.88 101 GLY A O 1
ATOM 772 N N . ASP A 1 102 ? -12.115 3.981 32.008 1.00 70.81 102 ASP A N 1
ATOM 773 C CA . ASP A 1 102 ? -12.097 3.390 30.667 1.00 70.81 102 ASP A CA 1
ATOM 774 C C . ASP A 1 102 ? -12.009 4.457 29.567 1.00 70.81 102 ASP A C 1
ATOM 776 O O . ASP A 1 102 ? -11.178 4.327 28.672 1.00 70.81 102 ASP A O 1
ATOM 780 N N . ARG A 1 103 ? -12.718 5.588 29.696 1.00 68.88 103 ARG A N 1
ATOM 781 C CA . ARG A 1 103 ? -12.593 6.732 28.769 1.00 68.88 103 ARG A CA 1
ATOM 782 C C . ARG A 1 103 ? -11.182 7.315 28.748 1.00 68.88 103 ARG A C 1
ATOM 784 O O . ARG A 1 103 ? -10.652 7.614 27.682 1.00 68.88 103 ARG A O 1
ATOM 791 N N . GLU A 1 104 ? -10.550 7.450 29.912 1.00 78.25 104 GLU A N 1
ATOM 792 C CA . GLU A 1 104 ? -9.167 7.929 30.017 1.00 78.25 104 GLU A CA 1
ATOM 793 C C . GLU A 1 104 ? -8.176 6.935 29.378 1.00 78.25 104 GLU A C 1
ATOM 795 O O . GLU A 1 104 ? -7.205 7.331 28.725 1.00 78.25 104 GLU A O 1
ATOM 800 N N . ARG A 1 105 ? -8.412 5.625 29.529 1.00 77.31 105 ARG A N 1
ATOM 801 C CA . ARG A 1 105 ? -7.594 4.578 28.898 1.00 77.31 105 ARG A CA 1
ATOM 802 C C . ARG A 1 105 ? -7.776 4.553 27.375 1.00 77.31 105 ARG A C 1
ATOM 804 O O . ARG A 1 105 ? -6.782 4.434 26.649 1.00 77.31 105 ARG A O 1
ATOM 811 N N . ASP A 1 106 ? -9.000 4.727 26.894 1.00 74.94 106 ASP A N 1
ATOM 812 C CA . ASP A 1 106 ? -9.316 4.779 25.466 1.00 74.94 106 ASP A CA 1
ATOM 813 C C . ASP A 1 106 ? -8.731 6.039 24.815 1.00 74.94 106 ASP A C 1
ATOM 815 O O . ASP A 1 106 ? -8.061 5.943 23.786 1.00 74.94 106 ASP A O 1
ATOM 819 N N . ALA A 1 107 ? -8.836 7.204 25.465 1.00 81.38 107 ALA A N 1
ATOM 820 C CA . ALA A 1 107 ? -8.214 8.445 24.999 1.00 81.38 107 ALA A CA 1
ATOM 821 C C . ALA A 1 107 ? -6.686 8.322 24.873 1.00 81.38 107 ALA A C 1
ATOM 823 O O . ALA A 1 107 ? -6.097 8.782 23.892 1.00 81.38 107 ALA A O 1
ATOM 824 N N . ARG A 1 108 ? -6.022 7.645 25.822 1.00 79.25 108 ARG A N 1
ATOM 825 C CA . ARG A 1 108 ? -4.573 7.376 25.740 1.00 79.25 108 ARG A CA 1
ATOM 826 C C . ARG A 1 108 ? -4.215 6.426 24.602 1.00 79.25 108 ARG A C 1
ATOM 828 O O . ARG A 1 108 ? -3.182 6.618 23.955 1.00 79.25 108 ARG A O 1
ATOM 835 N N . THR A 1 109 ? -5.055 5.427 24.344 1.00 82.69 109 THR A N 1
ATOM 836 C CA . THR A 1 109 ? -4.871 4.494 23.225 1.00 82.69 109 THR A CA 1
ATOM 837 C C . THR A 1 109 ? -5.004 5.234 21.894 1.00 82.69 109 THR A C 1
ATOM 839 O O . THR A 1 109 ? -4.098 5.156 21.065 1.00 82.69 109 THR A O 1
ATOM 842 N N . LEU A 1 110 ? -6.039 6.066 21.738 1.00 78.69 110 LEU A N 1
ATOM 843 C CA . LEU A 1 110 ? -6.233 6.918 20.561 1.00 78.69 110 LEU A CA 1
ATOM 844 C C . LEU A 1 110 ? -5.076 7.906 20.358 1.00 78.69 110 LEU A C 1
ATOM 846 O O . LEU A 1 110 ? -4.536 8.004 19.259 1.00 78.69 110 LEU A O 1
ATOM 850 N N . ALA A 1 111 ? -4.615 8.575 21.418 1.00 82.06 111 ALA A N 1
ATOM 851 C CA . ALA A 1 111 ? -3.476 9.495 21.348 1.00 82.06 111 ALA A CA 1
ATOM 852 C C . ALA A 1 111 ? -2.150 8.796 20.998 1.00 82.06 111 ALA A C 1
ATOM 854 O O . ALA A 1 111 ? -1.212 9.428 20.504 1.00 82.06 111 ALA A O 1
ATOM 855 N N . THR A 1 112 ? -2.032 7.500 21.292 1.00 88.25 112 THR A N 1
ATOM 856 C CA . THR A 1 112 ? -0.869 6.692 20.905 1.00 88.25 112 THR A CA 1
ATOM 857 C C . THR A 1 112 ? -0.966 6.306 19.434 1.00 88.25 112 THR A C 1
ATOM 859 O O . THR A 1 112 ? -0.000 6.505 18.700 1.00 88.25 112 THR A O 1
ATOM 862 N N . LEU A 1 113 ? -2.145 5.854 18.992 1.00 79.06 113 LEU A N 1
ATOM 863 C CA . LEU A 1 113 ? -2.420 5.485 17.603 1.00 79.06 113 LEU A CA 1
ATOM 864 C C . LEU A 1 113 ? -2.241 6.668 16.644 1.00 79.06 113 LEU A C 1
ATOM 866 O O . LEU A 1 113 ? -1.535 6.527 15.644 1.00 79.06 113 LEU A O 1
ATOM 870 N N . ALA A 1 114 ? -2.779 7.841 16.991 1.00 83.69 114 ALA A N 1
ATOM 871 C CA . ALA A 1 114 ? -2.615 9.073 16.221 1.00 83.69 114 ALA A CA 1
ATOM 872 C C . ALA A 1 114 ? -1.133 9.445 16.038 1.00 83.69 114 ALA A C 1
ATOM 874 O O . ALA A 1 114 ? -0.688 9.675 14.917 1.00 83.69 114 ALA A O 1
ATOM 875 N N . ARG A 1 115 ? -0.327 9.383 17.109 1.00 80.06 115 ARG A N 1
ATOM 876 C CA . ARG A 1 115 ? 1.123 9.642 17.033 1.00 80.06 115 ARG A CA 1
ATOM 877 C C . ARG A 1 115 ? 1.873 8.622 16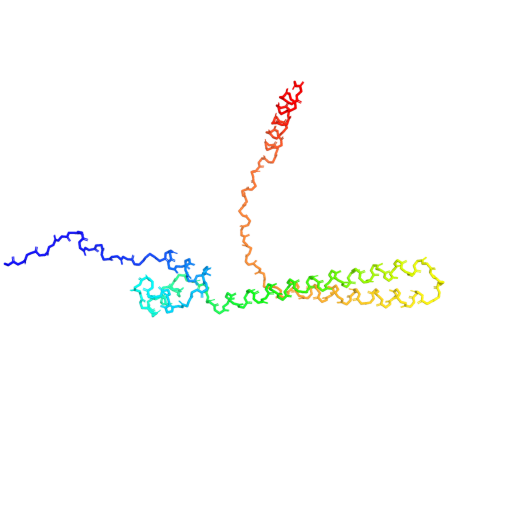.178 1.00 80.06 115 ARG A C 1
ATOM 879 O O . ARG A 1 115 ? 2.815 8.983 15.476 1.00 80.06 115 ARG A O 1
ATOM 886 N N . THR A 1 116 ? 1.488 7.345 16.211 1.00 83.06 116 THR A N 1
ATOM 887 C CA . THR A 1 116 ? 2.064 6.347 15.294 1.00 83.06 116 THR A CA 1
ATOM 888 C C . THR A 1 116 ? 1.680 6.604 13.843 1.00 83.06 116 THR A C 1
ATOM 890 O O . THR A 1 116 ? 2.535 6.446 12.976 1.00 83.06 116 THR A O 1
ATOM 893 N N . LEU A 1 117 ? 0.445 7.034 13.572 1.00 76.44 117 LEU A N 1
ATOM 894 C CA . LEU A 1 117 ? -0.002 7.404 12.230 1.00 76.44 117 LEU A CA 1
ATOM 895 C C . LEU A 1 117 ? 0.784 8.612 11.699 1.00 76.44 117 LEU A C 1
ATOM 897 O O . LEU A 1 117 ? 1.320 8.541 10.598 1.00 76.44 117 LEU A O 1
ATOM 901 N N . GLU A 1 118 ? 0.932 9.674 12.497 1.00 79.38 118 GLU A N 1
ATOM 902 C CA . GLU A 1 118 ? 1.754 10.845 12.155 1.00 79.38 118 GLU A CA 1
ATOM 903 C C . GLU A 1 118 ? 3.192 10.441 11.819 1.00 79.38 118 GLU A C 1
ATOM 905 O O . GLU A 1 118 ? 3.754 10.870 10.812 1.00 79.38 118 GLU A O 1
ATOM 910 N N . LYS A 1 119 ? 3.783 9.555 12.629 1.00 77.94 119 LYS A N 1
A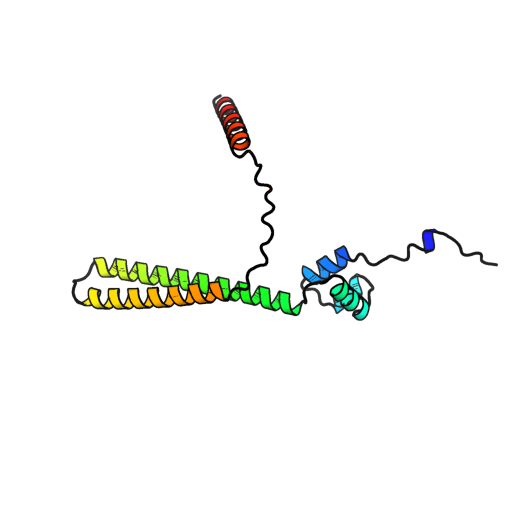TOM 911 C CA . LYS A 1 119 ? 5.152 9.083 12.417 1.00 77.94 119 LYS A CA 1
ATOM 912 C C . LYS A 1 119 ? 5.279 8.231 11.154 1.00 77.94 119 LYS A C 1
ATOM 914 O O . LYS A 1 119 ? 6.278 8.342 10.452 1.00 77.94 119 LYS A O 1
ATOM 919 N N . LEU A 1 120 ? 4.286 7.394 10.855 1.00 72.56 120 LEU A N 1
ATOM 920 C CA . LEU A 1 120 ? 4.235 6.619 9.614 1.00 72.56 120 LEU A CA 1
ATOM 921 C C . LEU A 1 120 ? 4.056 7.522 8.390 1.00 72.56 120 LEU A C 1
ATOM 923 O O . LEU A 1 120 ? 4.695 7.262 7.377 1.00 72.56 120 LEU A O 1
ATOM 927 N N . ASN A 1 121 ? 3.262 8.590 8.496 1.00 72.50 121 ASN A N 1
ATOM 928 C CA . ASN A 1 121 ? 3.088 9.567 7.424 1.00 72.50 121 ASN A CA 1
ATOM 929 C C . ASN A 1 121 ? 4.384 10.349 7.162 1.00 72.50 121 ASN A C 1
ATOM 931 O O . ASN A 1 121 ? 4.796 10.487 6.021 1.00 72.50 121 ASN A O 1
ATOM 935 N N . ALA A 1 122 ? 5.097 10.754 8.218 1.00 74.31 122 ALA A N 1
ATOM 936 C CA . ALA A 1 122 ? 6.402 11.414 8.106 1.00 74.31 122 ALA A CA 1
ATOM 937 C C . ALA A 1 122 ? 7.523 10.502 7.562 1.00 74.31 122 ALA A C 1
ATOM 939 O O . ALA A 1 122 ? 8.563 10.986 7.125 1.00 74.31 122 ALA A O 1
ATOM 940 N N . MET A 1 123 ? 7.347 9.177 7.636 1.00 67.12 123 MET A N 1
ATOM 941 C CA . MET A 1 123 ? 8.275 8.186 7.075 1.00 67.12 123 MET A CA 1
ATOM 942 C C . MET A 1 123 ? 7.838 7.670 5.704 1.00 67.12 123 MET A C 1
ATOM 944 O O . MET A 1 123 ? 8.605 6.941 5.063 1.00 67.12 123 MET A O 1
ATOM 948 N N . ALA A 1 124 ? 6.625 8.001 5.252 1.00 54.84 124 ALA A N 1
ATOM 949 C CA . ALA A 1 124 ? 6.261 7.771 3.870 1.00 54.84 124 ALA A CA 1
ATOM 950 C C . ALA A 1 124 ? 7.242 8.598 3.028 1.00 54.84 124 ALA A C 1
ATOM 952 O O . ALA A 1 124 ? 7.430 9.780 3.315 1.00 54.84 124 ALA A O 1
ATOM 953 N N . PRO A 1 125 ? 7.943 7.989 2.054 1.00 47.69 125 PRO A N 1
ATOM 954 C CA . PRO A 1 125 ? 8.757 8.777 1.149 1.00 47.69 125 PRO A CA 1
ATOM 955 C C . PRO A 1 125 ? 7.822 9.812 0.541 1.00 47.69 125 PRO A C 1
ATOM 957 O O . PRO A 1 125 ? 6.769 9.403 0.047 1.00 47.69 125 PRO A O 1
ATOM 960 N N . GLU A 1 126 ? 8.197 11.094 0.618 1.00 48.69 126 GLU A N 1
ATOM 961 C CA . GLU A 1 126 ? 7.628 12.160 -0.204 1.00 48.69 126 GLU A CA 1
ATOM 962 C C . GLU A 1 126 ? 7.427 11.534 -1.581 1.00 48.69 126 GLU A C 1
ATOM 964 O O . GLU A 1 126 ? 8.396 11.207 -2.280 1.00 48.69 126 GLU A O 1
ATOM 969 N N . THR A 1 127 ? 6.181 11.181 -1.909 1.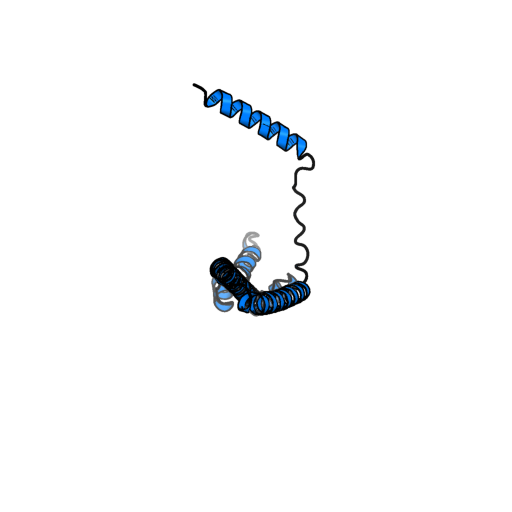00 42.94 127 THR A N 1
ATOM 970 C CA . THR A 1 127 ? 5.852 10.800 -3.272 1.00 42.94 127 THR A CA 1
ATOM 971 C C . THR A 1 127 ? 6.351 11.991 -4.057 1.00 42.94 127 THR A C 1
ATOM 973 O O . THR A 1 127 ? 5.875 13.079 -3.732 1.00 42.94 127 THR A O 1
ATOM 976 N N . PRO A 1 128 ? 7.339 11.839 -4.971 1.00 43.88 128 PRO A N 1
ATOM 977 C CA . PRO A 1 128 ? 7.721 12.958 -5.812 1.00 43.88 128 PRO A CA 1
ATOM 978 C C . PRO A 1 128 ? 6.401 13.427 -6.364 1.00 43.88 128 PRO A C 1
ATOM 980 O O . PRO A 1 128 ? 5.682 12.586 -6.917 1.00 43.88 128 PRO A O 1
ATOM 983 N N . GLU A 1 129 ? 6.046 14.661 -6.004 1.00 47.06 129 GLU A N 1
ATOM 984 C CA . GLU A 1 129 ? 4.783 15.289 -6.323 1.00 47.06 129 GLU A CA 1
ATOM 985 C C . GLU A 1 129 ? 4.548 14.894 -7.770 1.00 47.06 129 GLU A C 1
ATOM 987 O O . GLU A 1 129 ? 5.302 15.275 -8.667 1.00 47.06 129 GLU A O 1
ATOM 992 N N . GLN A 1 130 ? 3.627 13.947 -7.978 1.00 42.97 130 GLN A N 1
ATOM 993 C CA . GLN A 1 130 ? 3.084 13.763 -9.299 1.00 42.97 130 GLN A CA 1
ATOM 994 C C . GLN A 1 130 ? 2.483 15.122 -9.498 1.00 42.97 130 GLN A C 1
ATOM 996 O O . GLN A 1 130 ? 1.531 15.430 -8.781 1.00 42.97 130 GLN A O 1
ATOM 1001 N N . GLU A 1 131 ? 3.162 15.933 -10.317 1.00 41.66 131 GLU A N 1
ATOM 1002 C CA . GLU A 1 131 ? 2.645 17.156 -10.891 1.00 41.66 131 GLU A CA 1
ATOM 1003 C C . GLU A 1 131 ? 1.176 16.844 -11.099 1.00 41.66 131 GLU A C 1
ATOM 1005 O O . GLU A 1 131 ? 0.817 15.992 -11.923 1.00 41.66 131 GLU A O 1
ATOM 1010 N N . ALA A 1 132 ? 0.349 17.364 -10.188 1.00 42.62 132 ALA A N 1
ATOM 1011 C CA . ALA A 1 132 ? -1.064 17.388 -10.412 1.00 42.62 132 ALA A CA 1
ATOM 1012 C C . ALA A 1 132 ? -1.094 18.232 -11.664 1.00 42.62 132 ALA A C 1
ATOM 1014 O O . ALA A 1 132 ? -0.738 19.407 -11.617 1.00 42.62 132 ALA A O 1
ATOM 1015 N N . ASP A 1 133 ? -1.283 17.550 -12.788 1.00 43.00 133 ASP A N 1
ATOM 1016 C CA . ASP A 1 133 ? -1.553 18.161 -14.061 1.00 43.00 133 ASP A CA 1
ATOM 1017 C C . ASP A 1 133 ? -2.623 19.194 -13.744 1.00 43.00 133 ASP A C 1
ATOM 1019 O O . ASP A 1 133 ? -3.768 18.840 -13.444 1.00 43.00 133 ASP A O 1
ATOM 1023 N N . ASP A 1 134 ? -2.195 20.454 -13.683 1.00 45.78 134 ASP A N 1
ATOM 1024 C CA . ASP A 1 134 ? -2.990 21.624 -13.328 1.00 45.78 134 ASP A CA 1
ATOM 1025 C C . ASP A 1 134 ? -3.902 21.952 -14.519 1.00 45.78 134 ASP A C 1
ATOM 1027 O O . ASP A 1 134 ? -4.116 23.089 -14.910 1.00 45.78 134 ASP A O 1
ATOM 1031 N N . THR A 1 135 ? -4.460 20.903 -15.123 1.00 47.94 135 THR A N 1
ATOM 1032 C CA . THR A 1 135 ? -5.603 20.918 -16.017 1.00 47.94 135 THR A CA 1
ATOM 1033 C C . THR A 1 135 ? -6.882 20.950 -15.165 1.00 47.94 135 THR A C 1
ATOM 1035 O O . THR A 1 135 ? -7.901 20.335 -15.482 1.00 47.94 135 THR A O 1
ATOM 1038 N N . ALA A 1 136 ? -6.861 21.691 -14.054 1.00 52.66 136 ALA A N 1
ATOM 1039 C CA . ALA A 1 136 ? -8.060 22.401 -13.656 1.00 52.66 136 ALA A CA 1
ATOM 1040 C C . ALA A 1 136 ? -8.227 23.526 -14.692 1.00 52.66 136 ALA A C 1
ATOM 1042 O O . ALA A 1 136 ? -7.287 24.285 -14.906 1.00 52.66 136 ALA A O 1
ATOM 1043 N N . PRO A 1 137 ? -9.365 23.635 -15.398 1.00 52.78 137 PRO A N 1
ATOM 1044 C CA . PRO A 1 137 ? -9.594 24.795 -16.245 1.00 52.78 137 PRO A CA 1
ATOM 1045 C C . PRO A 1 137 ? -9.469 26.045 -15.367 1.00 52.78 137 PRO A C 1
ATOM 1047 O O . PRO A 1 137 ? -10.200 26.145 -14.378 1.00 52.78 137 PRO A O 1
ATOM 1050 N N . ASP A 1 138 ? -8.571 26.972 -15.721 1.00 59.06 138 ASP A N 1
ATOM 1051 C CA . ASP A 1 138 ? -8.347 28.234 -14.987 1.00 59.06 138 ASP A CA 1
ATOM 1052 C C . ASP A 1 138 ? -9.660 28.996 -14.716 1.00 59.06 138 ASP A C 1
ATOM 1054 O O . ASP A 1 138 ? -9.784 29.720 -13.730 1.00 59.06 138 ASP A O 1
ATOM 1058 N N . ASP A 1 139 ? -10.691 28.755 -15.530 1.00 63.84 139 ASP A N 1
ATOM 1059 C CA . ASP A 1 139 ? -12.032 29.286 -15.339 1.00 63.84 139 ASP A CA 1
ATOM 1060 C C . ASP A 1 139 ? -13.014 28.232 -14.805 1.00 63.84 139 ASP A C 1
ATOM 1062 O O . ASP A 1 139 ? -13.930 27.764 -15.493 1.00 63.84 139 ASP A O 1
ATOM 1066 N N . ILE A 1 140 ? -12.886 27.914 -13.514 1.00 73.12 140 ILE A N 1
ATOM 1067 C CA . ILE A 1 140 ? -13.926 27.206 -12.742 1.00 73.12 140 ILE A CA 1
ATOM 1068 C C . ILE A 1 140 ? -15.290 27.900 -12.906 1.00 73.12 140 ILE A C 1
ATOM 1070 O O . ILE A 1 140 ? -16.328 27.236 -12.916 1.00 73.12 140 ILE A O 1
ATOM 1074 N N . GLU A 1 141 ? -15.305 29.223 -13.072 1.00 75.94 141 GLU A N 1
ATOM 1075 C CA . GLU A 1 141 ? -16.531 29.993 -13.287 1.00 75.94 141 GLU A CA 1
ATOM 1076 C C . GLU A 1 141 ? -17.161 29.712 -14.662 1.00 75.94 141 GLU A C 1
ATOM 1078 O O . GLU A 1 141 ? -18.361 29.453 -14.737 1.00 75.94 141 GLU A O 1
ATOM 1083 N N . ALA A 1 142 ? -16.363 29.596 -15.730 1.00 73.88 142 ALA A N 1
ATOM 1084 C CA . ALA A 1 142 ? -16.868 29.191 -17.045 1.00 73.88 142 ALA A CA 1
ATOM 1085 C C . ALA A 1 142 ? -17.439 27.763 -17.017 1.00 73.88 142 ALA A C 1
ATOM 1087 O O . ALA A 1 142 ? -18.469 27.476 -17.633 1.00 73.88 142 ALA A O 1
ATOM 1088 N N . PHE A 1 143 ? -16.816 26.863 -16.248 1.00 75.88 143 PHE A N 1
ATOM 1089 C CA . PHE A 1 143 ? -17.350 25.518 -16.042 1.00 75.88 143 PHE A CA 1
ATOM 1090 C C . PHE A 1 143 ? -18.674 25.533 -15.262 1.00 75.88 143 PHE A C 1
ATOM 1092 O O . PHE A 1 143 ? -19.593 24.782 -15.597 1.00 75.88 143 PHE A O 1
ATOM 1099 N N . ARG A 1 144 ? -18.812 26.407 -14.254 1.00 84.50 144 ARG A N 1
ATOM 1100 C CA . ARG A 1 144 ? -20.068 26.593 -13.505 1.00 84.50 144 ARG A CA 1
ATOM 1101 C C . ARG A 1 144 ? -21.191 27.115 -14.393 1.00 84.50 144 ARG A C 1
ATOM 1103 O O . ARG A 1 144 ? -22.301 26.587 -14.320 1.00 84.50 144 ARG A O 1
ATOM 1110 N N . GLU A 1 145 ? -20.912 28.087 -15.254 1.00 87.44 145 GLU A N 1
ATOM 1111 C CA . GLU A 1 145 ? -21.887 28.627 -16.207 1.00 87.44 145 GLU A CA 1
ATOM 1112 C C . GLU A 1 145 ? -22.333 27.574 -17.233 1.00 87.44 145 GLU A C 1
ATOM 1114 O O . GLU A 1 145 ? -23.530 27.400 -17.485 1.00 87.44 145 GLU A O 1
ATOM 1119 N N . GLU A 1 146 ? -21.386 26.804 -17.776 1.00 84.62 146 GLU A N 1
ATOM 1120 C CA . GLU A 1 146 ? -21.655 25.698 -18.700 1.00 84.62 146 GLU A CA 1
ATOM 1121 C C . GLU A 1 146 ? -22.531 24.618 -18.039 1.00 84.62 146 GLU A C 1
ATOM 1123 O O . GLU A 1 146 ? -23.491 24.125 -18.646 1.00 84.62 146 GLU A O 1
ATOM 1128 N N . LEU A 1 147 ? -22.242 24.277 -16.778 1.00 86.69 147 LEU A N 1
ATOM 1129 C CA . LEU A 1 147 ? -23.015 23.310 -16.000 1.00 86.69 147 LEU A CA 1
ATOM 1130 C C . LEU A 1 147 ? -24.434 23.825 -15.716 1.00 86.69 147 LEU A C 1
ATOM 1132 O O . LEU A 1 147 ? -25.404 23.085 -15.890 1.00 86.69 147 LEU A O 1
ATOM 1136 N N . ALA A 1 148 ? -24.572 25.101 -15.347 1.00 90.81 148 ALA A N 1
ATOM 1137 C CA . ALA A 1 148 ? -25.865 25.738 -15.109 1.00 90.81 148 ALA A CA 1
ATOM 1138 C C . ALA A 1 148 ? -26.730 25.747 -16.379 1.00 90.81 148 ALA A C 1
ATOM 1140 O O . ALA A 1 148 ? -27.914 25.401 -16.331 1.00 90.81 148 ALA A O 1
ATOM 1141 N N . ARG A 1 149 ? -26.125 26.051 -17.535 1.00 88.81 149 ARG A N 1
ATOM 1142 C CA . ARG A 1 149 ? -26.797 26.015 -18.840 1.00 88.81 149 ARG A CA 1
ATOM 1143 C C . ARG A 1 149 ? -27.298 24.612 -19.185 1.00 88.81 149 ARG A C 1
ATOM 1145 O O . ARG A 1 149 ? -28.452 24.458 -19.582 1.00 88.81 149 ARG A O 1
ATOM 1152 N N . ARG A 1 150 ? -26.462 23.582 -19.010 1.00 87.00 150 ARG A N 1
ATOM 1153 C CA . ARG A 1 150 ? -26.840 22.184 -19.296 1.00 87.00 150 ARG A CA 1
ATOM 1154 C C . ARG A 1 150 ? -27.952 21.681 -18.378 1.00 87.00 150 ARG A C 1
ATOM 1156 O O . ARG A 1 150 ? -28.854 20.992 -18.844 1.00 87.00 150 ARG A O 1
ATOM 1163 N N . LEU A 1 151 ? -27.924 22.049 -17.098 1.00 90.12 151 LEU A N 1
ATOM 1164 C CA . LEU A 1 151 ? -28.982 21.694 -16.149 1.00 90.12 151 LEU A CA 1
ATOM 1165 C C . LEU A 1 151 ? -30.314 22.381 -16.482 1.00 90.12 151 LEU A C 1
ATOM 1167 O O . LEU A 1 151 ? -31.362 21.744 -16.388 1.00 90.12 151 LEU A O 1
ATOM 1171 N N . ALA A 1 152 ? -30.288 23.649 -16.905 1.00 88.56 152 ALA A N 1
ATOM 1172 C CA . ALA A 1 152 ? -31.487 24.358 -17.352 1.00 88.56 152 ALA A CA 1
ATOM 1173 C C . ALA A 1 152 ? -32.095 23.715 -18.610 1.00 88.56 152 ALA A C 1
ATOM 1175 O O . ALA A 1 152 ? -33.312 23.545 -18.693 1.00 88.56 152 ALA A O 1
ATOM 1176 N N . GLU A 1 153 ? -31.246 23.302 -19.552 1.00 86.56 153 GLU A N 1
ATOM 1177 C CA . GLU A 1 153 ? -31.665 22.598 -20.762 1.00 86.56 153 GLU A CA 1
ATOM 1178 C C . GLU A 1 153 ? -32.321 21.250 -20.438 1.00 86.56 153 GLU A C 1
ATOM 1180 O O . GLU A 1 153 ? -33.425 20.969 -20.900 1.00 86.56 153 GLU A O 1
ATOM 1185 N N . LEU A 1 154 ? -31.689 20.448 -19.577 1.00 88.50 154 LEU A N 1
ATOM 1186 C CA . LEU A 1 154 ? -32.212 19.143 -19.172 1.00 88.50 154 LEU A CA 1
ATOM 1187 C C . LEU A 1 154 ? -33.547 19.268 -18.426 1.00 88.50 154 LEU A C 1
ATOM 1189 O O . LEU A 1 154 ? -34.458 18.474 -18.637 1.00 88.50 154 LEU A O 1
ATOM 1193 N N . ARG A 1 155 ? -33.694 20.294 -17.582 1.00 81.31 155 ARG A N 1
ATOM 1194 C CA . ARG A 1 155 ? -34.938 20.559 -16.848 1.00 81.31 155 ARG A CA 1
ATOM 1195 C C . ARG A 1 155 ? -36.084 20.985 -17.765 1.00 81.31 155 ARG A C 1
ATOM 1197 O O . ARG A 1 155 ? -37.238 20.729 -17.445 1.00 81.31 155 ARG A O 1
ATOM 1204 N N . ARG A 1 156 ? -35.767 21.619 -18.895 1.00 79.81 156 ARG A N 1
ATOM 1205 C CA . ARG A 1 156 ? -36.736 21.972 -19.937 1.00 79.81 156 ARG A CA 1
ATOM 1206 C C . ARG A 1 156 ? -37.118 20.765 -20.799 1.00 79.81 156 ARG A C 1
ATOM 1208 O O . ARG A 1 156 ? -38.257 20.684 -21.229 1.00 79.81 156 ARG A O 1
ATOM 1215 N N . GLN A 1 157 ? -36.187 19.838 -21.026 1.00 74.25 157 GLN A N 1
ATOM 1216 C CA . GLN A 1 157 ? -36.421 18.610 -21.796 1.00 74.25 157 GLN A CA 1
ATOM 1217 C C . GLN A 1 157 ? -37.099 17.493 -20.984 1.00 74.25 157 GLN A C 1
ATOM 1219 O O . GLN A 1 157 ? -37.764 16.648 -21.564 1.00 74.25 157 GLN A O 1
ATOM 1224 N N . GLY A 1 158 ? -36.948 17.478 -19.656 1.00 63.03 158 GLY A N 1
ATOM 1225 C CA . GLY A 1 158 ? -37.595 16.515 -18.753 1.00 63.03 158 GLY A CA 1
ATOM 1226 C C . GLY A 1 158 ? -38.924 16.990 -18.152 1.00 63.03 158 GLY A C 1
ATOM 1227 O O . GLY A 1 158 ? -39.331 16.464 -17.119 1.00 63.03 158 GLY A O 1
ATOM 1228 N N . GLY A 1 159 ? -39.535 18.028 -18.731 1.00 57.25 159 GLY A N 1
ATOM 1229 C CA . GLY A 1 159 ? -40.793 18.634 -18.280 1.00 57.25 159 GLY A CA 1
ATOM 1230 C C . GLY A 1 159 ? -41.967 18.476 -19.255 1.00 57.25 159 GLY A C 1
ATOM 1231 O O . GLY A 1 159 ? -42.945 19.204 -19.093 1.00 57.25 159 GLY A O 1
ATOM 1232 N N . ASP A 1 160 ? -41.853 17.575 -20.236 1.00 46.31 160 ASP A N 1
ATOM 1233 C CA . ASP A 1 160 ? -42.932 17.105 -21.124 1.00 46.31 160 ASP A CA 1
ATOM 1234 C C . ASP A 1 160 ? -43.199 15.614 -20.844 1.00 46.31 160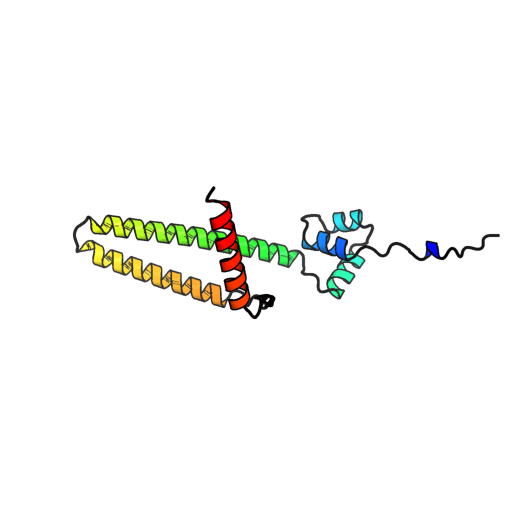 ASP A C 1
ATOM 1236 O O . ASP A 1 160 ? -42.206 14.844 -20.805 1.00 46.31 160 ASP A O 1
#

Radius of gyration: 29.62 Å; chains: 1; bounding box: 70×45×97 Å

Sequence (160 aa):
MASKDDPASRARAQPDWAAIEAAYTGTDMTVTGICALYGIKKDRLYAKARAMGWPRRSDRKARVTARDRIARLYEALDSQMADVQRRLAEAEGADGASQAGDRERDARTLATLARTLEKLNAMAPETPEQEADDTAPDDIEAFREELARRLAELRRQGGD

Secondary structure (DSSP, 8-state):
------GGGG------HHHHHHHHHH----HHHHHHHTT--HHHHHHHHHHTTPPPHHHHHHHHHHHHHHHHHHHHHHHHHHHHHHHHHHHTTS-HHHHHHHHHHHHHHHHHHHHHHHHHHHHS-----------S-S-HHHHHHHHHHHHHHHHHHT--